Protein AF-A0A7J9HRG1-F1 (afdb_monomer_lite)

pLDDT: mean 82.15, std 23.69, range [34.0, 98.62]

Radius of gyration: 23.95 Å; chains: 1; bounding box: 57×37×75 Å

InterPro domains:
  IPR032001 SAWADEE domain [PF16719] (44-159)
  IPR039276 Protein SAWADEE HOMEODOMAIN HOMOLOG 1/2 [PTHR33827] (4-162)

Sequence (162 aa):
MEVQTQQESSAMALKLFVDLSGEDSSKPLEVMQKPKGTVEDLKELSFEARSAKDYAWYDVETFLNYRVLCNGELEVRVRFAGFDKAEDEWVNVETAVRERSIPLEPSECGMVNIGDLVLCYLDREYYQLYCDAHVVDIQRQTHDDKGCTCVFVVCYDHDYSE

Foldseek 3Di:
DDDDDDDDDDDPPPPPDPDPDDDDDDDDDDDPDDPPDDPVNVVPWWKWWQDPPPRFIFTFPDFDAWDQDPVRWIWTWTDGPPDDPVRTDTGTCVPTMDTDDDDAFQVRPVVDDAQDWDFDFDDDPPDTGTFIWGFHDKAADDDDRHHGPIDTDTQTPPPRDD

Organism: NCBI:txid34285

Secondary structure (DSSP, 8-state):
--------------------------------PPP---TTGGGT--EEEE-TTT--EEEEEEEEEEEE-TTS-EEEEEEETT--GGG-EEEEHHHHEEEPPPPPPGGGGGG--TT-EEEEEEE-SS-EEEEEEEEEEEE-----TT----EEEEEETTT---

Structure (mmCIF, N/CA/C/O backbone):
data_AF-A0A7J9HRG1-F1
#
_entry.id   AF-A0A7J9HRG1-F1
#
loop_
_atom_site.group_PDB
_atom_site.id
_atom_site.type_symbol
_atom_site.label_atom_id
_atom_site.label_alt_id
_atom_site.label_comp_id
_atom_site.label_asym_id
_atom_site.label_entity_id
_atom_site.label_seq_id
_atom_site.pdbx_PDB_ins_code
_atom_site.Cartn_x
_atom_site.Cartn_y
_atom_site.Cartn_z
_atom_site.occupancy
_atom_site.B_iso_or_equiv
_atom_site.auth_seq_id
_atom_site.auth_comp_id
_atom_site.auth_asym_id
_atom_site.auth_atom_id
_atom_site.pdbx_PDB_model_num
ATOM 1 N N . MET A 1 1 ? 35.933 -18.983 -52.962 1.00 37.38 1 MET A N 1
ATOM 2 C CA . MET A 1 1 ? 36.039 -17.716 -52.216 1.00 37.38 1 MET A CA 1
ATOM 3 C C . MET A 1 1 ? 35.060 -16.761 -52.866 1.00 37.38 1 MET A C 1
ATOM 5 O O . MET A 1 1 ? 35.172 -16.585 -54.066 1.00 37.38 1 MET A O 1
ATOM 9 N N . GLU A 1 2 ? 34.039 -16.195 -52.252 1.00 35.62 2 GLU A N 1
ATOM 10 C CA . GLU A 1 2 ? 33.392 -16.321 -50.949 1.00 35.62 2 GLU A CA 1
ATOM 11 C C . GLU A 1 2 ? 31.972 -15.803 -51.214 1.00 35.62 2 GLU A C 1
ATOM 13 O O . GLU A 1 2 ? 31.793 -14.791 -51.8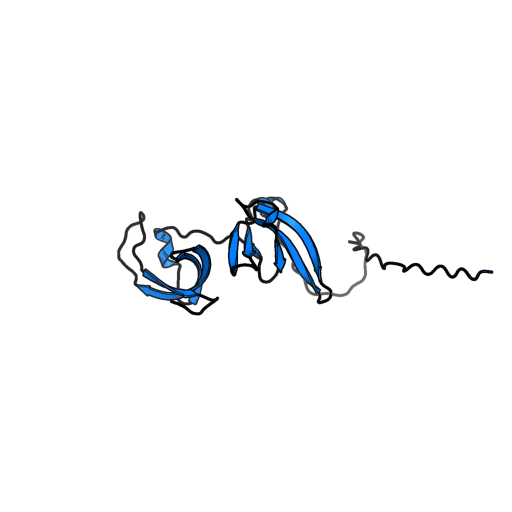91 1.00 35.62 2 GLU A O 1
ATOM 18 N N . VAL A 1 3 ? 30.966 -16.543 -50.757 1.00 34.50 3 VAL A N 1
ATOM 19 C CA . VAL A 1 3 ? 29.570 -16.104 -50.772 1.00 34.50 3 VAL A CA 1
ATOM 20 C C . VAL A 1 3 ? 29.397 -15.231 -49.537 1.00 34.50 3 VAL A C 1
ATOM 22 O O . VAL A 1 3 ? 29.573 -15.723 -48.426 1.00 34.50 3 VAL A O 1
ATOM 25 N N . GLN A 1 4 ? 29.075 -13.952 -49.716 1.00 35.66 4 GLN A N 1
ATOM 26 C CA . GLN A 1 4 ? 28.639 -13.091 -48.619 1.00 35.66 4 GLN A CA 1
ATOM 27 C C . GLN A 1 4 ? 27.160 -12.767 -48.794 1.00 35.66 4 GLN A C 1
ATOM 29 O O . GLN A 1 4 ? 26.768 -11.843 -49.502 1.00 35.66 4 GLN A O 1
ATOM 34 N N . THR A 1 5 ? 26.341 -13.577 -48.135 1.00 36.19 5 THR A N 1
ATOM 35 C CA . THR A 1 5 ? 24.945 -13.284 -47.827 1.00 36.19 5 THR A CA 1
ATOM 36 C C . THR A 1 5 ? 24.949 -12.396 -46.586 1.00 36.19 5 THR A C 1
ATOM 38 O O . THR A 1 5 ? 25.285 -12.863 -45.500 1.00 36.19 5 THR A O 1
ATOM 41 N N . GLN A 1 6 ? 24.618 -11.113 -46.727 1.00 39.28 6 GLN A N 1
ATOM 42 C CA . GLN A 1 6 ? 24.308 -10.267 -45.575 1.00 39.28 6 GLN A CA 1
ATOM 43 C C . GLN A 1 6 ? 22.811 -10.376 -45.294 1.00 39.28 6 GLN A C 1
ATOM 45 O O . GLN A 1 6 ? 21.973 -9.922 -46.069 1.00 39.28 6 GLN A O 1
ATOM 50 N N . GLN A 1 7 ? 22.501 -11.050 -44.193 1.00 40.44 7 GLN A N 1
ATOM 51 C CA . GLN A 1 7 ? 21.195 -11.086 -43.565 1.00 40.44 7 GLN A CA 1
ATOM 52 C C . GLN A 1 7 ? 21.252 -10.101 -42.402 1.00 40.44 7 GLN A C 1
ATOM 54 O O . GLN A 1 7 ? 21.915 -10.384 -41.410 1.00 40.44 7 GLN A O 1
ATOM 59 N N . GLU A 1 8 ? 20.555 -8.971 -42.503 1.00 34.00 8 GLU A N 1
ATOM 60 C CA . GLU A 1 8 ? 20.255 -8.153 -41.331 1.00 34.00 8 GLU A CA 1
ATOM 61 C C . GLU A 1 8 ? 18.756 -7.873 -41.253 1.00 34.00 8 GLU A C 1
ATOM 63 O O . GLU A 1 8 ? 18.113 -7.340 -42.156 1.00 34.00 8 GLU A O 1
ATOM 68 N N . SER A 1 9 ? 18.221 -8.359 -40.137 1.00 41.19 9 SER A N 1
ATOM 69 C CA . SER A 1 9 ? 16.858 -8.275 -39.646 1.00 41.19 9 SER A CA 1
ATOM 70 C C . SER A 1 9 ? 16.342 -6.838 -39.689 1.00 41.19 9 SER A C 1
ATOM 72 O O . SER A 1 9 ? 16.771 -5.993 -38.904 1.00 41.19 9 SER A O 1
ATOM 74 N N . SER A 1 10 ? 15.366 -6.573 -40.558 1.00 37.97 10 SER A N 1
ATOM 75 C CA . SER A 1 10 ? 14.592 -5.335 -40.498 1.00 37.97 10 SER A CA 1
ATOM 76 C C . SER A 1 10 ? 13.702 -5.391 -39.258 1.00 37.97 10 SER A C 1
ATOM 78 O O . SER A 1 10 ? 12.644 -6.020 -39.253 1.00 37.97 10 SER A O 1
ATOM 80 N N . ALA A 1 11 ? 14.178 -4.783 -38.171 1.00 42.16 11 ALA A N 1
ATOM 81 C CA . ALA A 1 11 ? 13.369 -4.514 -36.998 1.00 42.16 11 ALA A CA 1
ATOM 82 C C . ALA A 1 11 ? 12.159 -3.687 -37.448 1.00 42.16 11 ALA A C 1
ATOM 84 O O . ALA A 1 11 ? 12.305 -2.549 -37.898 1.00 42.16 11 ALA A O 1
ATOM 85 N N . MET A 1 12 ? 10.969 -4.280 -37.356 1.00 37.22 12 MET A N 1
ATOM 86 C CA . MET A 1 12 ? 9.703 -3.574 -37.505 1.00 37.22 12 MET A CA 1
ATOM 87 C C . MET A 1 12 ? 9.624 -2.547 -36.376 1.00 37.22 12 MET A C 1
ATOM 89 O O . MET A 1 12 ? 9.172 -2.836 -35.272 1.00 37.22 12 MET A O 1
ATOM 93 N N . ALA A 1 13 ? 10.131 -1.347 -36.645 1.00 34.47 13 ALA A N 1
ATOM 94 C CA . ALA A 1 13 ? 9.885 -0.178 -35.832 1.00 34.47 13 ALA A CA 1
ATOM 95 C C . ALA A 1 13 ? 8.379 0.092 -35.895 1.00 34.47 13 ALA A C 1
ATOM 97 O O . ALA A 1 13 ? 7.881 0.672 -36.862 1.00 34.47 13 ALA A O 1
ATOM 98 N N . LEU A 1 14 ? 7.649 -0.361 -34.876 1.00 36.16 14 LEU A N 1
ATOM 99 C CA . LEU A 1 14 ? 6.290 0.093 -34.618 1.00 36.16 14 LEU A CA 1
ATOM 100 C C . LEU A 1 14 ? 6.378 1.576 -34.261 1.00 36.16 14 LEU A C 1
ATOM 102 O O . LEU A 1 14 ? 6.533 1.968 -33.107 1.00 36.16 14 LEU A O 1
ATOM 106 N N . LYS A 1 15 ? 6.346 2.416 -35.294 1.00 36.88 15 LYS A N 1
ATOM 107 C CA . LYS A 1 15 ? 6.092 3.839 -35.145 1.00 36.88 15 LYS A CA 1
ATOM 108 C C . LYS A 1 15 ? 4.654 3.981 -34.657 1.00 36.88 15 LYS A C 1
ATOM 110 O O . LYS A 1 15 ? 3.714 3.809 -35.428 1.00 36.88 15 LYS A O 1
ATOM 115 N N . LEU A 1 16 ? 4.493 4.289 -33.376 1.00 35.66 16 LEU A N 1
ATOM 116 C CA . LEU A 1 16 ? 3.255 4.849 -32.851 1.00 35.66 16 LEU A CA 1
ATOM 117 C C . LEU A 1 16 ? 3.099 6.249 -33.453 1.00 35.66 16 LEU A C 1
ATOM 119 O O . LEU A 1 16 ? 3.634 7.230 -32.942 1.00 35.66 16 LEU A O 1
ATOM 123 N N . PHE A 1 17 ? 2.426 6.324 -34.596 1.00 36.03 17 PHE A N 1
ATOM 124 C CA . PHE A 1 17 ? 1.967 7.585 -35.153 1.00 36.03 17 PHE A CA 1
ATOM 125 C C . PHE A 1 17 ? 0.643 7.944 -34.478 1.00 36.03 17 PHE A C 1
ATOM 127 O O . PHE A 1 17 ? -0.368 7.279 -34.689 1.00 36.03 17 PHE A O 1
ATOM 134 N N . VAL A 1 18 ? 0.648 8.997 -33.662 1.00 38.91 18 VAL A N 1
ATOM 135 C CA . VAL A 1 18 ? -0.578 9.734 -33.343 1.00 38.91 18 VAL A CA 1
ATOM 136 C C . VAL A 1 18 ? -0.824 10.655 -34.530 1.00 38.91 18 VAL A C 1
ATOM 138 O O . VAL A 1 18 ? -0.150 11.672 -34.683 1.00 38.91 18 VAL A O 1
ATOM 141 N N . ASP A 1 19 ? -1.739 10.250 -35.404 1.00 34.44 19 ASP A N 1
ATOM 142 C CA . ASP A 1 19 ? -2.128 11.033 -36.571 1.00 34.44 19 ASP A CA 1
ATOM 143 C C . ASP A 1 19 ? -3.140 12.107 -36.141 1.00 34.44 19 ASP A C 1
ATOM 145 O O . ASP A 1 19 ? -4.281 11.814 -35.776 1.00 34.44 19 ASP A O 1
ATOM 149 N N . LEU A 1 20 ? -2.692 13.363 -36.112 1.00 45.88 20 LEU A N 1
ATOM 150 C CA . LEU A 1 20 ? -3.539 14.540 -35.933 1.00 45.88 20 LEU A CA 1
ATOM 151 C C . LEU A 1 20 ? -3.764 15.181 -37.302 1.00 45.88 20 LEU A C 1
ATOM 153 O O . LEU A 1 20 ? -3.216 16.238 -37.605 1.00 45.88 20 LEU A O 1
ATOM 157 N N . SER A 1 21 ? -4.580 14.548 -38.138 1.00 42.41 21 SER A N 1
ATOM 158 C CA . SER A 1 21 ? -5.192 15.236 -39.270 1.00 42.41 21 SER A CA 1
ATOM 159 C C . SER A 1 21 ? -6.609 14.712 -39.493 1.00 42.41 21 SER A C 1
ATOM 161 O O . SER A 1 21 ? -6.843 13.524 -39.689 1.00 42.41 21 SER A O 1
ATOM 163 N N . GLY A 1 22 ? -7.581 15.613 -39.355 1.00 41.59 22 GLY A N 1
ATOM 164 C CA . GLY A 1 22 ? -8.965 15.350 -39.725 1.00 41.59 22 GLY A CA 1
ATOM 165 C C . GLY A 1 22 ? -9.172 15.620 -41.211 1.00 41.59 22 GLY A C 1
ATOM 166 O O . GLY A 1 22 ? -8.625 16.588 -41.725 1.00 41.59 22 GLY A O 1
ATOM 167 N N . GLU A 1 23 ? -9.962 14.779 -41.876 1.00 38.25 23 GLU A N 1
ATOM 168 C CA . GLU A 1 23 ? -11.270 15.151 -42.436 1.00 38.25 23 GLU A CA 1
ATOM 169 C C . GLU A 1 23 ? -12.004 13.918 -43.013 1.00 38.25 23 GLU A C 1
ATOM 171 O O . GLU A 1 23 ? -11.421 13.069 -43.677 1.00 38.25 23 GLU A O 1
ATOM 176 N N . ASP A 1 24 ? -13.299 13.875 -42.682 1.00 41.75 24 ASP A N 1
ATOM 177 C CA . ASP A 1 24 ? -14.475 13.227 -43.287 1.00 41.75 24 ASP A CA 1
ATOM 178 C C . ASP A 1 24 ? -14.468 11.744 -43.742 1.00 41.75 24 ASP A C 1
ATOM 180 O O . ASP A 1 24 ? -13.877 11.369 -44.750 1.00 41.75 24 ASP A O 1
ATOM 184 N N . SER A 1 25 ? -15.273 10.913 -43.056 1.00 38.31 25 SER A N 1
ATOM 185 C CA . SER A 1 25 ? -16.351 10.126 -43.690 1.00 38.31 25 SER A CA 1
ATOM 186 C C . SER A 1 25 ? -17.122 9.284 -42.655 1.00 38.31 25 SER A C 1
ATOM 188 O O . SER A 1 25 ? -16.705 8.202 -42.248 1.00 38.31 25 SER A O 1
ATOM 190 N N . SER A 1 26 ? -18.293 9.797 -42.270 1.00 51.59 26 SER A N 1
ATOM 191 C CA . SER A 1 26 ? -19.504 9.108 -41.772 1.00 51.59 26 SER A CA 1
ATOM 192 C C . SER A 1 26 ? -19.429 7.627 -41.312 1.00 51.59 26 SER A C 1
ATOM 194 O O . SER A 1 26 ? -19.499 6.709 -42.127 1.00 51.59 26 SER A O 1
ATOM 196 N N . LYS A 1 27 ? -19.446 7.400 -39.982 1.00 42.47 27 LYS A N 1
ATOM 197 C CA . LYS A 1 27 ? -20.117 6.286 -39.249 1.00 42.47 27 LYS A CA 1
ATOM 198 C C . LYS A 1 27 ? -20.014 6.518 -37.723 1.00 42.47 27 LYS A C 1
ATOM 200 O O . LYS A 1 27 ? -18.958 6.956 -37.275 1.00 42.47 27 LYS A O 1
ATOM 205 N N . PRO A 1 28 ? -21.055 6.243 -36.910 1.00 36.34 28 PRO A N 1
ATOM 206 C CA . PRO A 1 28 ? -20.992 6.481 -35.471 1.00 36.34 28 PRO A CA 1
ATOM 207 C C . PRO A 1 28 ? -20.268 5.318 -34.779 1.00 36.34 28 PRO A C 1
ATOM 209 O O . PRO A 1 28 ? -20.823 4.227 -34.660 1.00 36.34 28 PRO A O 1
ATOM 212 N N . LEU A 1 29 ? -19.026 5.546 -34.346 1.00 39.59 29 LEU A N 1
ATOM 213 C CA . LEU A 1 29 ? -18.360 4.703 -33.353 1.00 39.59 29 LEU A CA 1
ATOM 214 C C . LEU A 1 29 ? -18.643 5.271 -31.961 1.00 39.59 29 LEU A C 1
ATOM 216 O O . LEU A 1 29 ? -18.622 6.486 -31.760 1.00 39.59 29 LEU A O 1
ATOM 220 N N . GLU A 1 30 ? -18.937 4.370 -31.032 1.00 43.78 30 GLU A N 1
ATOM 221 C CA . GLU A 1 30 ? -19.225 4.650 -29.631 1.00 43.78 30 GLU A CA 1
ATOM 222 C C . GLU A 1 30 ? -18.185 5.584 -28.999 1.00 43.78 30 GLU A C 1
ATOM 224 O O . GLU A 1 30 ? -16.985 5.505 -29.267 1.00 43.78 30 GLU A O 1
ATOM 229 N N . VAL A 1 31 ? -18.681 6.495 -28.159 1.00 37.53 31 VAL A N 1
ATOM 230 C CA . VAL A 1 31 ? -17.898 7.505 -27.447 1.00 37.53 31 VAL A CA 1
ATOM 231 C C . VAL A 1 31 ? -16.907 6.805 -26.518 1.00 37.53 31 VAL A C 1
ATOM 233 O O . VAL A 1 31 ? -17.229 6.470 -25.380 1.00 37.53 31 VAL A O 1
ATOM 236 N N . MET A 1 32 ? -15.676 6.624 -26.993 1.00 48.25 32 MET A N 1
ATOM 237 C CA . MET A 1 32 ? -14.526 6.423 -26.124 1.00 48.25 32 MET A CA 1
ATOM 238 C C . MET A 1 32 ? -14.386 7.693 -25.286 1.00 48.25 32 MET A C 1
ATOM 240 O O . MET A 1 32 ? -14.031 8.761 -25.793 1.00 48.25 32 MET A O 1
ATOM 244 N N . GLN A 1 33 ? -14.749 7.598 -24.010 1.00 47.41 33 GLN A N 1
ATOM 245 C CA . GLN A 1 33 ? -14.546 8.686 -23.067 1.00 47.41 33 GLN A CA 1
ATOM 246 C C . GLN A 1 33 ? -13.041 8.969 -23.010 1.00 47.41 33 GLN A C 1
ATOM 248 O O . GLN A 1 33 ? -12.246 8.107 -22.646 1.00 47.41 33 GLN A O 1
ATOM 253 N N . LYS A 1 34 ? -12.643 10.173 -23.436 1.00 47.16 34 LYS A N 1
ATOM 254 C CA . LYS A 1 34 ? -11.274 10.669 -23.256 1.00 47.16 34 LYS A CA 1
ATOM 255 C C . LYS A 1 34 ? -10.912 10.593 -21.767 1.00 47.16 34 LYS A C 1
ATOM 257 O O . LYS A 1 34 ? -11.756 10.982 -20.953 1.00 47.16 34 LYS A O 1
ATOM 262 N N . PRO A 1 35 ? -9.679 10.197 -21.404 1.00 53.38 35 PRO A N 1
ATOM 263 C CA . PRO A 1 35 ? -9.211 10.337 -20.034 1.00 53.38 35 PRO A CA 1
ATOM 264 C C . PRO A 1 35 ? -9.296 11.815 -19.660 1.00 53.38 35 PRO A C 1
ATOM 266 O O . PRO A 1 35 ? -8.790 12.685 -20.374 1.00 53.38 35 PRO A O 1
ATOM 269 N N . LYS A 1 36 ? -10.022 12.103 -18.587 1.00 48.09 36 LYS A N 1
ATOM 270 C CA . LYS A 1 36 ? -10.271 13.454 -18.100 1.00 48.09 36 LYS A CA 1
ATOM 271 C C . LYS A 1 36 ? -9.249 13.725 -16.998 1.00 48.09 36 LYS A C 1
ATOM 273 O O . LYS A 1 36 ? -9.524 13.461 -15.839 1.00 48.09 36 LYS A O 1
ATOM 278 N N . GLY A 1 37 ? -8.060 14.173 -17.393 1.00 55.97 37 GLY A N 1
ATOM 279 C CA . GLY A 1 37 ? -6.985 14.566 -16.481 1.00 55.97 37 GLY A CA 1
ATOM 280 C C . GLY A 1 37 ? -6.032 15.538 -17.170 1.00 55.97 37 GLY A C 1
ATOM 281 O O . GLY A 1 37 ? -5.661 15.328 -18.328 1.00 55.97 37 GLY A O 1
ATOM 282 N N . THR A 1 38 ? -5.698 16.633 -16.497 1.00 65.94 38 THR A N 1
ATOM 283 C CA . THR A 1 38 ? -4.668 17.592 -16.915 1.00 65.94 38 THR A CA 1
ATOM 284 C C . THR A 1 38 ? -3.290 17.157 -16.408 1.00 65.94 38 THR A C 1
ATOM 286 O O . THR A 1 38 ? -3.175 16.299 -15.538 1.00 65.94 38 THR A O 1
ATOM 289 N N . VAL A 1 39 ? -2.212 17.706 -16.979 1.00 62.56 39 VAL A N 1
ATOM 290 C CA . VAL A 1 39 ? -0.831 17.379 -16.562 1.00 62.56 39 VAL A CA 1
ATOM 291 C C . VAL A 1 39 ? -0.563 17.860 -15.131 1.00 62.56 39 VAL A C 1
ATOM 293 O O . VAL A 1 39 ? 0.265 17.298 -14.419 1.00 62.56 39 VAL A O 1
ATOM 296 N N . GLU A 1 40 ? -1.272 18.900 -14.711 1.00 66.56 40 GLU A N 1
ATOM 297 C CA . GLU A 1 40 ? -1.263 19.451 -13.365 1.00 66.56 40 GLU A CA 1
ATOM 298 C C . GLU A 1 40 ? -1.838 18.460 -12.346 1.00 66.56 40 GLU A C 1
ATOM 300 O O . GLU A 1 40 ? -1.216 18.270 -11.303 1.00 66.56 40 GLU A O 1
ATOM 305 N N . ASP A 1 41 ? -2.920 17.754 -12.690 1.00 63.25 41 ASP A N 1
ATOM 306 C CA . ASP A 1 41 ? -3.543 16.739 -11.825 1.00 63.25 41 ASP A CA 1
ATOM 307 C C . ASP A 1 41 ? -2.577 15.573 -11.528 1.00 63.25 41 ASP A C 1
ATOM 309 O O . ASP A 1 41 ? -2.598 14.987 -10.450 1.00 63.25 41 ASP A O 1
ATOM 313 N N . LEU A 1 42 ? -1.653 15.270 -12.448 1.00 61.97 42 LEU A N 1
ATOM 314 C CA . LEU A 1 42 ? -0.639 14.224 -12.261 1.00 61.97 42 LEU A CA 1
ATOM 315 C C . LEU A 1 42 ? 0.433 14.580 -11.221 1.00 61.97 42 LEU A C 1
ATOM 317 O O . LEU A 1 42 ? 1.127 13.684 -10.751 1.00 61.97 42 LEU A O 1
ATOM 321 N N . LYS A 1 43 ? 0.614 15.866 -10.885 1.00 64.94 43 LYS A N 1
ATOM 322 C CA . LYS A 1 43 ? 1.608 16.289 -9.880 1.00 64.94 43 LYS A CA 1
ATOM 323 C C . LYS A 1 43 ? 1.131 16.072 -8.448 1.00 64.94 43 LYS A C 1
ATOM 325 O O . LYS A 1 43 ? 1.966 16.052 -7.549 1.00 64.94 43 LYS A O 1
ATOM 330 N N . GLU A 1 44 ? -0.178 15.956 -8.246 1.00 75.25 44 GLU A N 1
ATOM 331 C CA . GLU A 1 44 ? -0.770 15.681 -6.934 1.00 75.25 44 GLU A CA 1
ATOM 332 C C . GLU A 1 44 ? -0.833 14.181 -6.639 1.00 75.25 44 GLU A C 1
ATOM 334 O O . GLU A 1 44 ? -0.826 13.784 -5.475 1.00 75.25 44 GLU A O 1
ATOM 339 N N . LEU A 1 45 ? -0.825 13.342 -7.679 1.00 83.62 45 LEU A N 1
ATOM 340 C CA . LEU A 1 45 ? -0.850 11.896 -7.514 1.00 83.62 45 LEU A CA 1
ATOM 341 C C . LEU A 1 45 ? 0.473 11.385 -6.948 1.00 83.62 45 LEU A C 1
ATOM 343 O O . LEU A 1 45 ? 1.562 11.660 -7.457 1.00 83.62 45 LEU A O 1
ATOM 347 N N . SER A 1 46 ? 0.350 10.572 -5.908 1.00 94.44 46 SER A N 1
ATOM 348 C CA . SER A 1 46 ? 1.448 9.804 -5.346 1.00 94.44 46 SER A CA 1
ATOM 349 C C . SER A 1 46 ? 1.124 8.326 -5.446 1.00 94.44 46 SER A C 1
ATOM 351 O O . SER A 1 46 ? -0.042 7.942 -5.411 1.00 94.44 46 SER A O 1
ATOM 353 N N . PHE A 1 47 ? 2.151 7.506 -5.627 1.00 97.62 47 PHE A N 1
ATOM 354 C CA . PHE A 1 47 ? 1.981 6.089 -5.907 1.00 97.62 47 PHE A CA 1
ATOM 355 C C . PHE A 1 47 ? 2.730 5.254 -4.885 1.00 97.62 47 PHE A C 1
ATOM 357 O O . PHE A 1 47 ? 3.766 5.666 -4.360 1.00 97.62 47 PHE A O 1
ATOM 364 N N . GLU A 1 48 ? 2.222 4.053 -4.679 1.00 98.50 48 GLU A N 1
ATOM 365 C CA . GLU A 1 48 ? 2.900 2.971 -3.990 1.00 98.50 48 GLU A CA 1
ATOM 366 C C . GLU A 1 48 ? 2.993 1.764 -4.925 1.00 98.50 48 GLU A C 1
ATOM 368 O O . GLU A 1 48 ? 2.183 1.588 -5.844 1.00 98.50 48 GLU A O 1
ATOM 373 N N . ALA A 1 49 ? 4.023 0.952 -4.725 1.00 98.62 49 ALA A N 1
ATOM 374 C CA . ALA A 1 49 ? 4.247 -0.251 -5.501 1.00 98.62 49 ALA A CA 1
ATOM 375 C C . ALA A 1 49 ? 4.583 -1.432 -4.597 1.00 98.62 49 ALA A C 1
ATOM 377 O O . ALA A 1 49 ? 5.241 -1.279 -3.567 1.00 98.62 49 ALA A O 1
ATOM 378 N N . ARG A 1 50 ? 4.115 -2.612 -4.999 1.00 98.31 50 ARG A N 1
ATOM 379 C CA . ARG A 1 50 ? 4.312 -3.852 -4.253 1.00 98.31 50 ARG A CA 1
ATOM 380 C C . ARG A 1 50 ? 5.618 -4.513 -4.676 1.00 98.31 50 ARG A C 1
ATOM 382 O O . ARG A 1 50 ? 5.778 -4.839 -5.854 1.00 98.31 50 ARG A O 1
ATOM 389 N N . SER A 1 51 ? 6.533 -4.723 -3.731 1.00 97.38 51 SER A N 1
ATOM 390 C CA . SER A 1 51 ? 7.802 -5.408 -3.996 1.00 97.38 51 SER A CA 1
ATOM 391 C C . SER A 1 51 ? 7.576 -6.896 -4.257 1.00 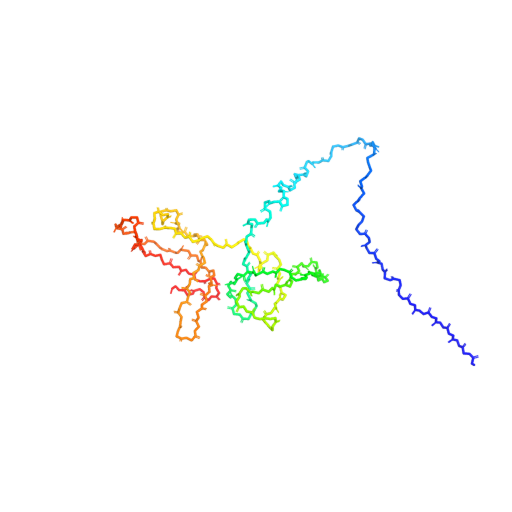97.38 51 SER A C 1
ATOM 393 O O . SER A 1 51 ? 6.758 -7.551 -3.609 1.00 97.38 51 SER A O 1
ATOM 395 N N . ALA A 1 52 ? 8.346 -7.458 -5.188 1.00 94.81 52 ALA A N 1
ATOM 396 C CA . ALA A 1 52 ? 8.356 -8.896 -5.440 1.00 94.81 52 ALA A CA 1
ATOM 397 C C . ALA A 1 52 ? 9.170 -9.684 -4.393 1.00 94.81 52 ALA A C 1
ATOM 399 O O . ALA A 1 52 ? 9.130 -10.916 -4.391 1.00 94.81 52 ALA A O 1
ATOM 400 N N . LYS A 1 53 ? 9.941 -9.000 -3.534 1.00 94.62 53 LYS A N 1
ATOM 401 C CA . LYS A 1 53 ? 10.822 -9.633 -2.538 1.00 94.62 53 LYS A CA 1
ATOM 402 C C . LYS A 1 53 ? 10.051 -10.127 -1.318 1.00 94.62 53 LYS A C 1
ATOM 404 O O . LYS A 1 53 ? 10.312 -11.230 -0.842 1.00 94.62 53 LYS A O 1
ATOM 409 N N . ASP A 1 54 ? 9.126 -9.312 -0.827 1.00 93.19 54 ASP A N 1
ATOM 410 C CA . ASP A 1 54 ? 8.420 -9.522 0.441 1.00 93.19 54 ASP A CA 1
ATOM 411 C C . ASP A 1 54 ? 6.909 -9.260 0.359 1.00 93.19 54 ASP A C 1
ATOM 413 O O . ASP A 1 54 ? 6.213 -9.434 1.356 1.00 93.19 54 ASP A O 1
ATOM 417 N N . TYR A 1 55 ? 6.389 -8.910 -0.823 1.00 93.19 55 TYR A N 1
ATOM 418 C CA . TYR A 1 55 ? 4.974 -8.613 -1.066 1.00 93.19 55 TYR A CA 1
ATOM 419 C C . TYR A 1 55 ? 4.428 -7.407 -0.286 1.00 93.19 55 TYR A C 1
ATOM 421 O O . TYR A 1 55 ? 3.210 -7.220 -0.237 1.00 93.19 55 TYR A O 1
ATOM 429 N N . ALA A 1 56 ? 5.301 -6.564 0.274 1.00 96.50 56 ALA A N 1
ATOM 430 C CA . ALA A 1 56 ? 4.910 -5.327 0.933 1.00 96.50 56 ALA A CA 1
ATOM 431 C C . ALA A 1 56 ? 4.804 -4.155 -0.053 1.00 96.50 56 ALA A C 1
ATOM 433 O O . ALA A 1 56 ? 5.429 -4.142 -1.119 1.00 96.50 56 ALA A O 1
ATOM 434 N N . TRP A 1 57 ? 3.990 -3.167 0.311 1.00 98.31 57 TRP A N 1
ATOM 435 C CA . TRP A 1 57 ? 3.822 -1.922 -0.428 1.00 98.31 57 TRP A CA 1
ATOM 436 C C . TRP A 1 57 ? 4.786 -0.851 0.074 1.00 98.31 57 TRP A C 1
ATOM 438 O O . TRP A 1 57 ? 4.948 -0.644 1.276 1.00 98.31 57 TRP A O 1
ATOM 448 N N . TYR A 1 58 ? 5.393 -0.143 -0.871 1.00 98.00 58 TYR A N 1
ATOM 449 C CA . TYR A 1 58 ? 6.339 0.933 -0.613 1.00 98.00 58 TYR A CA 1
ATOM 450 C C . TYR A 1 58 ? 6.004 2.149 -1.461 1.00 98.00 58 TYR A C 1
ATOM 452 O O . TYR A 1 58 ? 5.627 2.023 -2.628 1.00 98.00 58 TYR A O 1
ATOM 460 N N . ASP A 1 59 ? 6.226 3.331 -0.900 1.00 98.06 59 ASP A N 1
ATOM 461 C CA . ASP A 1 59 ? 6.108 4.581 -1.636 1.00 98.06 59 ASP A CA 1
ATOM 462 C C . ASP A 1 59 ? 7.048 4.606 -2.844 1.00 98.06 59 ASP A C 1
ATOM 464 O O . ASP A 1 59 ? 8.251 4.357 -2.731 1.00 98.06 59 ASP A O 1
ATOM 468 N N . VAL A 1 60 ? 6.509 4.969 -4.005 1.00 98.19 60 VAL A N 1
ATOM 469 C CA . VAL A 1 60 ? 7.294 5.214 -5.214 1.00 98.19 60 VAL A CA 1
ATOM 470 C C . VAL A 1 60 ? 7.815 6.648 -5.174 1.00 98.19 60 VAL A C 1
ATOM 472 O O . VAL A 1 60 ? 7.043 7.605 -5.142 1.00 98.19 60 VAL A O 1
ATOM 475 N N . GLU A 1 61 ? 9.136 6.809 -5.220 1.00 96.56 61 GLU A N 1
ATOM 476 C CA . GLU A 1 61 ? 9.780 8.112 -5.406 1.00 96.56 61 GLU A CA 1
ATOM 477 C C . GLU A 1 61 ? 9.733 8.526 -6.879 1.00 96.56 61 GLU A C 1
ATOM 479 O O . GLU A 1 61 ? 9.410 9.667 -7.212 1.00 96.56 61 GLU A O 1
ATOM 484 N N . THR A 1 62 ? 10.077 7.606 -7.784 1.00 96.12 62 THR A N 1
ATOM 485 C CA . THR A 1 62 ? 10.082 7.899 -9.218 1.00 96.12 62 THR A CA 1
ATOM 486 C C . THR A 1 62 ? 9.945 6.652 -10.089 1.00 96.12 62 THR A C 1
ATOM 488 O O . THR A 1 62 ? 10.438 5.571 -9.757 1.00 96.12 62 THR A O 1
ATOM 491 N N . PHE A 1 63 ? 9.312 6.820 -11.250 1.00 97.44 63 PHE A N 1
ATOM 492 C CA . PHE A 1 63 ? 9.286 5.829 -12.321 1.00 97.44 63 PHE A CA 1
ATOM 493 C C . PHE A 1 63 ? 10.459 6.084 -13.274 1.00 97.44 63 PHE A C 1
ATOM 495 O O . PHE A 1 63 ? 10.573 7.148 -13.879 1.00 97.44 63 PHE A O 1
ATOM 502 N N . LEU A 1 64 ? 11.344 5.100 -13.413 1.00 98.06 64 LEU A N 1
ATOM 503 C CA . LEU A 1 64 ? 12.608 5.218 -14.142 1.00 98.06 64 LEU A CA 1
ATOM 504 C C . LEU A 1 64 ? 12.493 4.795 -15.609 1.00 98.06 64 LEU A C 1
ATOM 506 O O . LEU A 1 64 ? 13.200 5.329 -16.464 1.00 98.06 64 LEU A O 1
ATOM 510 N N . ASN A 1 65 ? 11.681 3.774 -15.899 1.00 98.12 65 ASN A N 1
ATOM 511 C CA . ASN A 1 65 ? 11.515 3.215 -17.243 1.00 98.12 65 ASN A CA 1
ATOM 512 C C . ASN A 1 65 ? 10.244 2.351 -17.337 1.00 98.12 65 ASN A C 1
ATOM 514 O O . ASN A 1 65 ? 9.608 2.079 -16.321 1.00 98.12 65 ASN A O 1
ATOM 518 N N . TYR A 1 66 ? 9.911 1.876 -18.537 1.00 98.38 66 TYR A N 1
ATOM 519 C CA . TYR A 1 66 ? 8.846 0.905 -18.786 1.00 98.38 66 TYR A CA 1
ATOM 520 C C . TYR A 1 66 ? 9.300 -0.173 -19.783 1.00 98.38 66 TYR A C 1
ATOM 522 O O . TYR A 1 66 ? 10.246 0.027 -20.550 1.00 98.38 66 TYR A O 1
ATOM 530 N N . ARG A 1 67 ? 8.633 -1.329 -19.775 1.00 98.31 67 ARG A N 1
ATOM 531 C CA . ARG A 1 67 ? 8.787 -2.385 -20.782 1.00 98.31 67 ARG A CA 1
ATOM 532 C C . ARG A 1 67 ? 7.463 -3.103 -21.006 1.00 98.31 67 ARG A C 1
ATOM 534 O O . ARG A 1 67 ? 6.670 -3.241 -20.083 1.00 98.31 67 ARG A O 1
ATOM 541 N N . VAL A 1 68 ? 7.256 -3.578 -22.229 1.00 98.38 68 VAL A N 1
ATOM 542 C CA . VAL A 1 68 ? 6.140 -4.464 -22.573 1.00 98.38 68 VAL A CA 1
ATOM 543 C C . VAL A 1 68 ? 6.715 -5.851 -22.812 1.00 98.38 68 VAL A C 1
ATOM 545 O O . VAL A 1 68 ? 7.616 -6.019 -23.640 1.00 98.38 68 VAL A O 1
ATOM 548 N N . LEU A 1 69 ? 6.242 -6.828 -22.049 1.00 97.19 69 LEU A N 1
ATOM 549 C CA . LEU A 1 69 ? 6.661 -8.219 -22.157 1.00 97.19 69 LEU A CA 1
ATOM 550 C C . LEU A 1 69 ? 6.017 -8.891 -23.380 1.00 97.19 69 LEU A C 1
ATOM 552 O O . LEU A 1 69 ? 5.067 -8.388 -23.977 1.00 97.19 69 LEU A O 1
ATOM 556 N N . CYS A 1 70 ? 6.528 -10.058 -23.778 1.00 97.06 70 CYS A N 1
ATOM 557 C CA . CYS A 1 70 ? 6.020 -10.780 -24.951 1.00 97.06 70 CYS A CA 1
ATOM 558 C C . CYS A 1 70 ? 4.570 -11.275 -24.798 1.00 97.06 70 CYS A C 1
ATOM 560 O O . CYS A 1 70 ? 3.893 -11.484 -25.801 1.00 97.06 70 CYS A O 1
ATOM 562 N N . ASN A 1 71 ? 4.100 -11.447 -23.561 1.00 96.25 71 ASN A N 1
ATOM 563 C CA . ASN A 1 71 ? 2.713 -11.773 -23.225 1.00 96.25 71 ASN A CA 1
ATOM 564 C C . ASN A 1 71 ? 1.788 -10.537 -23.210 1.00 96.25 71 ASN A C 1
ATOM 566 O O . ASN A 1 71 ? 0.592 -10.690 -22.987 1.00 96.25 71 ASN A O 1
ATOM 570 N N . GLY A 1 72 ? 2.320 -9.336 -23.468 1.00 96.94 72 GLY A N 1
ATOM 571 C CA . GLY A 1 72 ? 1.573 -8.078 -23.484 1.00 96.94 72 GLY A CA 1
ATOM 572 C C . GLY A 1 72 ? 1.525 -7.339 -22.145 1.00 96.94 72 GLY A C 1
ATOM 573 O O . GLY A 1 72 ? 1.007 -6.226 -22.110 1.00 96.94 72 GLY A O 1
ATOM 574 N N . GLU A 1 73 ? 2.077 -7.903 -21.068 1.00 97.56 73 GLU A N 1
ATOM 575 C CA . GLU A 1 73 ? 2.096 -7.245 -19.759 1.00 97.56 73 GLU A CA 1
ATOM 576 C C . GLU A 1 73 ? 2.992 -6.001 -19.769 1.00 97.56 73 GLU A C 1
ATOM 578 O O . GLU A 1 73 ? 4.096 -6.006 -20.327 1.00 97.56 73 GLU A O 1
ATOM 583 N N . LEU A 1 74 ? 2.510 -4.934 -19.129 1.00 98.44 74 LEU A N 1
ATOM 584 C CA . LEU A 1 74 ? 3.251 -3.694 -18.936 1.00 98.44 74 LEU A CA 1
ATOM 585 C C . LEU A 1 74 ? 3.912 -3.702 -17.559 1.00 98.44 74 LEU A C 1
ATOM 587 O O . LEU A 1 74 ? 3.241 -3.803 -16.531 1.00 98.44 74 LEU A O 1
ATOM 591 N N . GLU A 1 75 ? 5.226 -3.517 -17.546 1.00 98.62 75 GLU A N 1
ATOM 592 C CA . GLU A 1 75 ? 5.990 -3.322 -16.321 1.00 98.62 75 GLU A CA 1
ATOM 593 C C . GLU A 1 75 ? 6.680 -1.965 -16.326 1.00 98.62 75 GLU A C 1
ATOM 595 O O . GLU A 1 75 ? 7.149 -1.476 -17.359 1.00 98.62 75 GLU A O 1
ATOM 600 N N . VAL A 1 76 ? 6.788 -1.379 -15.142 1.00 98.62 76 VAL A N 1
ATOM 601 C CA . VAL A 1 76 ? 7.535 -0.148 -14.894 1.00 98.62 76 VAL A CA 1
ATOM 602 C C . VAL A 1 76 ? 8.683 -0.429 -13.948 1.00 98.62 76 VAL A C 1
ATOM 604 O O . VAL A 1 76 ? 8.595 -1.285 -13.071 1.00 98.62 76 VAL A O 1
ATOM 607 N N . ARG A 1 77 ? 9.785 0.292 -14.139 1.00 98.56 77 ARG A N 1
ATOM 608 C CA . ARG A 1 77 ? 10.915 0.260 -13.221 1.00 98.56 77 ARG A CA 1
ATOM 609 C C . ARG A 1 77 ? 10.742 1.363 -12.189 1.00 98.56 77 ARG A C 1
ATOM 611 O O . ARG A 1 77 ? 10.759 2.533 -12.570 1.00 98.56 77 ARG A O 1
ATOM 618 N N . VAL A 1 78 ? 10.598 1.007 -10.921 1.00 98.50 78 VAL A N 1
ATOM 619 C CA . VAL A 1 78 ? 10.357 1.950 -9.820 1.00 98.50 78 VAL A CA 1
ATOM 620 C C . VAL A 1 78 ? 11.608 2.149 -8.973 1.00 98.50 78 VAL A C 1
ATOM 622 O O . VAL A 1 78 ? 12.396 1.222 -8.795 1.00 98.50 78 VAL A O 1
ATOM 625 N N . ARG A 1 79 ? 11.775 3.368 -8.454 1.00 98.38 79 ARG A N 1
ATOM 626 C CA . ARG A 1 79 ? 12.613 3.660 -7.289 1.00 98.38 79 ARG A CA 1
ATOM 627 C C . ARG A 1 79 ? 11.713 3.898 -6.090 1.00 98.38 79 ARG A C 1
ATOM 629 O O . ARG A 1 79 ? 10.831 4.756 -6.161 1.00 98.38 79 ARG A O 1
ATOM 636 N N . PHE A 1 80 ? 11.958 3.171 -5.011 1.00 98.25 80 PHE A N 1
ATOM 637 C CA . PHE A 1 80 ? 11.222 3.335 -3.763 1.00 98.25 80 PHE A CA 1
ATOM 638 C C . PHE A 1 80 ? 11.779 4.494 -2.933 1.00 98.25 80 PHE A C 1
ATOM 640 O O . PHE A 1 80 ? 12.990 4.718 -2.891 1.00 98.25 80 PHE A O 1
ATOM 647 N N . ALA A 1 81 ? 10.898 5.222 -2.252 1.00 96.94 81 ALA A N 1
ATOM 648 C CA . ALA A 1 81 ? 11.286 6.310 -1.366 1.00 96.94 81 ALA A CA 1
ATOM 649 C C . ALA A 1 81 ? 12.114 5.783 -0.185 1.00 96.94 81 ALA A C 1
ATOM 651 O O . ALA A 1 81 ? 11.745 4.813 0.470 1.00 96.94 81 ALA A O 1
ATOM 652 N N . GLY A 1 82 ? 13.245 6.435 0.095 1.00 96.31 82 GLY A N 1
ATOM 653 C CA . GLY A 1 82 ? 14.140 6.051 1.193 1.00 96.31 82 GLY A CA 1
ATOM 654 C C . GLY A 1 82 ? 15.078 4.877 0.891 1.00 96.31 82 GLY A C 1
ATOM 655 O O . GLY A 1 82 ? 15.927 4.571 1.727 1.00 96.31 82 GLY A O 1
ATOM 656 N N . PHE A 1 83 ? 14.987 4.271 -0.296 1.00 96.25 83 PHE A N 1
ATOM 657 C CA . PHE A 1 83 ? 15.883 3.205 -0.740 1.00 96.25 83 PHE A CA 1
ATOM 658 C C . PHE A 1 83 ? 16.834 3.684 -1.839 1.00 96.25 83 PHE A C 1
ATOM 660 O O . PHE A 1 83 ? 16.596 4.687 -2.514 1.00 96.25 83 PHE A O 1
ATOM 667 N N . ASP A 1 84 ? 17.948 2.974 -2.012 1.00 96.75 84 ASP A N 1
ATOM 668 C CA . ASP A 1 84 ? 18.902 3.276 -3.073 1.00 96.75 84 ASP A CA 1
ATOM 669 C C . ASP A 1 84 ? 18.592 2.507 -4.371 1.00 96.75 84 ASP A C 1
ATOM 671 O O . ASP A 1 84 ? 17.699 1.666 -4.452 1.00 96.75 84 ASP A O 1
ATOM 675 N N . LYS A 1 85 ? 19.366 2.796 -5.422 1.00 97.00 85 LYS A N 1
ATOM 676 C CA . LYS A 1 85 ? 19.192 2.188 -6.750 1.00 97.00 85 LYS A CA 1
ATOM 677 C C . LYS A 1 85 ? 19.379 0.663 -6.798 1.00 97.00 85 LYS A C 1
ATOM 679 O O . LYS A 1 85 ? 19.066 0.062 -7.825 1.00 97.00 85 LYS A O 1
ATOM 684 N N . ALA A 1 86 ? 19.989 0.052 -5.781 1.00 97.81 86 ALA A N 1
ATOM 685 C CA . ALA A 1 86 ? 20.133 -1.400 -5.701 1.00 97.81 86 ALA A CA 1
ATOM 686 C C . ALA A 1 86 ? 18.782 -2.074 -5.432 1.00 97.81 86 ALA A C 1
ATOM 688 O O . ALA A 1 86 ? 18.591 -3.221 -5.828 1.00 97.81 86 ALA A O 1
ATOM 689 N N . GLU A 1 87 ? 17.842 -1.332 -4.848 1.00 98.06 87 GLU A N 1
ATOM 690 C CA . GLU A 1 87 ? 16.488 -1.789 -4.552 1.00 98.06 87 GLU A CA 1
ATOM 691 C C . GLU A 1 87 ? 15.479 -1.465 -5.665 1.00 98.06 87 GLU A C 1
ATOM 693 O O . GLU A 1 87 ? 14.313 -1.823 -5.538 1.00 98.06 87 GLU A O 1
ATOM 698 N N . ASP A 1 88 ? 15.900 -0.824 -6.766 1.00 98.44 88 ASP A N 1
ATOM 699 C CA . ASP A 1 88 ? 15.018 -0.537 -7.905 1.00 98.44 88 ASP A CA 1
ATOM 700 C C . ASP A 1 88 ? 14.432 -1.845 -8.486 1.00 98.44 88 ASP A C 1
ATOM 702 O O . ASP A 1 88 ? 15.179 -2.751 -8.875 1.00 98.44 88 ASP A O 1
ATOM 706 N N . GLU A 1 89 ? 13.110 -1.912 -8.662 1.00 98.62 89 GLU A N 1
ATOM 707 C CA . GLU A 1 89 ? 12.404 -3.120 -9.120 1.00 98.62 89 GLU A CA 1
ATOM 708 C C . GLU A 1 89 ? 11.606 -2.892 -10.408 1.00 98.62 89 GLU A C 1
ATOM 710 O O . GLU A 1 89 ? 11.126 -1.793 -10.680 1.00 98.62 89 GLU A O 1
ATOM 715 N N . TRP A 1 90 ? 11.472 -3.948 -11.219 1.00 98.56 90 TRP A N 1
ATOM 716 C CA . TRP A 1 90 ? 10.464 -4.014 -12.279 1.00 98.56 90 TRP A CA 1
ATOM 717 C C . TRP A 1 90 ? 9.183 -4.582 -11.679 1.00 98.56 90 TRP A C 1
ATOM 719 O O . TRP A 1 90 ? 9.201 -5.703 -11.177 1.00 98.56 90 TRP A O 1
ATOM 729 N N . VAL A 1 91 ? 8.096 -3.820 -11.746 1.00 98.50 91 VAL A N 1
ATOM 730 C CA . VAL A 1 91 ? 6.791 -4.194 -11.192 1.00 98.50 91 VAL A CA 1
ATOM 731 C C . VAL A 1 91 ? 5.716 -4.114 -12.269 1.00 98.50 91 VAL A C 1
ATOM 733 O O . VAL A 1 91 ? 5.752 -3.242 -13.142 1.00 98.50 91 VAL A O 1
ATOM 736 N N . ASN A 1 92 ? 4.758 -5.035 -12.218 1.00 98.31 92 ASN A N 1
ATOM 737 C CA . ASN A 1 92 ? 3.616 -5.064 -13.125 1.00 98.31 92 ASN A CA 1
ATOM 738 C C . ASN A 1 92 ? 2.652 -3.911 -12.802 1.00 98.31 92 ASN A C 1
ATOM 740 O O . ASN A 1 92 ? 2.239 -3.740 -11.657 1.00 98.31 92 ASN A O 1
ATOM 744 N N . VAL A 1 93 ? 2.292 -3.118 -13.815 1.00 97.81 93 VAL A N 1
ATOM 745 C CA . VAL A 1 93 ? 1.487 -1.900 -13.621 1.00 97.81 93 VAL A CA 1
ATOM 746 C C . VAL A 1 93 ? 0.073 -2.212 -13.135 1.00 97.81 93 VAL A C 1
ATOM 748 O O . VAL A 1 93 ? -0.458 -1.471 -12.321 1.00 97.81 93 VAL A O 1
ATOM 751 N N . GLU A 1 94 ? -0.534 -3.295 -13.614 1.00 97.25 94 GLU A N 1
ATOM 752 C CA . GLU A 1 94 ? -1.924 -3.639 -13.291 1.00 97.25 94 GLU A CA 1
ATOM 753 C C . GLU A 1 94 ? -2.069 -4.212 -11.876 1.00 97.25 94 GLU A C 1
ATOM 755 O O . GLU A 1 94 ? -3.087 -4.013 -11.222 1.00 97.25 94 GLU A O 1
ATOM 760 N N . THR A 1 95 ? -1.047 -4.919 -11.391 1.00 96.94 95 THR A N 1
ATOM 761 C CA . THR A 1 95 ? -1.146 -5.735 -10.167 1.00 96.94 95 THR A CA 1
ATOM 762 C C . THR A 1 95 ? -0.239 -5.289 -9.024 1.00 96.94 95 THR A C 1
ATOM 764 O O . THR A 1 95 ? -0.351 -5.826 -7.920 1.00 96.94 95 THR A O 1
ATOM 767 N N . ALA A 1 96 ? 0.694 -4.368 -9.267 1.00 98.06 96 ALA A N 1
ATOM 768 C CA . ALA A 1 96 ? 1.717 -3.990 -8.294 1.00 98.06 96 ALA A CA 1
ATOM 769 C C . ALA A 1 96 ? 2.019 -2.485 -8.266 1.00 98.06 96 ALA A C 1
ATOM 771 O O . ALA A 1 96 ? 3.016 -2.092 -7.670 1.00 98.06 96 ALA A O 1
ATOM 772 N N . VAL A 1 97 ? 1.178 -1.644 -8.876 1.00 98.31 97 VAL A N 1
ATOM 773 C CA . VAL A 1 97 ? 1.251 -0.180 -8.768 1.00 98.31 97 VAL A CA 1
ATOM 774 C C . VAL A 1 97 ? -0.151 0.363 -8.524 1.00 98.31 97 VAL A C 1
ATOM 776 O O . VAL A 1 97 ? -1.082 0.009 -9.244 1.00 98.31 97 VAL A O 1
ATOM 779 N N . ARG A 1 98 ? -0.307 1.241 -7.532 1.00 97.94 98 ARG A N 1
ATOM 780 C CA . ARG A 1 98 ? -1.567 1.951 -7.273 1.00 97.94 98 ARG A CA 1
ATOM 781 C C . ARG A 1 98 ? -1.315 3.344 -6.707 1.00 97.94 98 ARG A C 1
ATOM 783 O O . ARG A 1 98 ? -0.187 3.680 -6.347 1.00 97.94 98 ARG A O 1
ATOM 790 N N . GLU A 1 99 ? -2.362 4.163 -6.671 1.00 97.06 99 GLU A N 1
ATOM 791 C CA . GLU A 1 99 ? -2.329 5.420 -5.921 1.00 97.06 99 GLU A CA 1
ATOM 792 C C . GLU A 1 99 ? -2.068 5.124 -4.440 1.00 97.06 99 GLU A C 1
ATOM 794 O O . GLU A 1 99 ? -2.554 4.125 -3.908 1.00 97.06 99 GLU A O 1
ATOM 799 N N . ARG A 1 100 ? -1.261 5.969 -3.799 1.00 96.88 100 ARG A N 1
ATOM 800 C CA . ARG A 1 100 ? -0.862 5.803 -2.405 1.00 96.88 100 ARG A CA 1
ATOM 801 C C . ARG A 1 100 ? -2.089 5.717 -1.498 1.00 96.88 100 ARG A C 1
ATOM 803 O O . ARG A 1 100 ? -3.018 6.516 -1.611 1.00 96.88 100 ARG A O 1
ATOM 810 N N . SER A 1 101 ? -2.045 4.780 -0.560 1.00 96.44 101 SER A N 1
ATOM 811 C CA . SER A 1 101 ? -3.059 4.619 0.475 1.00 96.44 101 SER A CA 1
ATOM 812 C C . SER A 1 101 ? -3.181 5.884 1.335 1.00 96.44 101 SER A C 1
A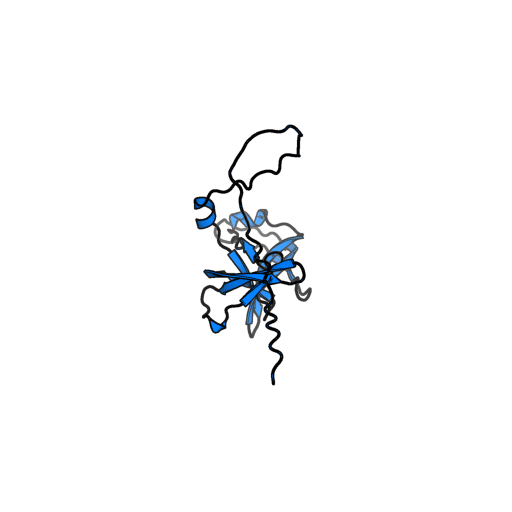TOM 814 O O . SER A 1 101 ? -2.190 6.550 1.645 1.00 96.44 101 SER A O 1
ATOM 816 N N . ILE A 1 102 ? -4.406 6.222 1.742 1.00 93.94 102 ILE A N 1
ATOM 817 C CA . ILE A 1 102 ? -4.699 7.450 2.494 1.00 93.94 102 ILE A CA 1
ATOM 818 C C . ILE A 1 102 ? -4.788 7.121 3.993 1.00 93.94 102 ILE A C 1
ATOM 820 O O . ILE A 1 102 ? -5.574 6.247 4.368 1.00 93.94 102 ILE A O 1
ATOM 824 N N . PRO A 1 103 ? -4.019 7.803 4.865 1.00 93.69 103 PRO A N 1
ATOM 825 C CA . PRO A 1 103 ? -4.162 7.660 6.310 1.00 93.69 103 PRO A CA 1
ATOM 826 C C . PRO A 1 103 ? -5.557 8.080 6.776 1.00 93.69 103 PRO A C 1
ATOM 828 O O . PRO A 1 103 ? -6.065 9.113 6.349 1.00 93.69 103 PRO A O 1
ATOM 831 N N . LEU A 1 104 ? -6.149 7.300 7.679 1.00 92.44 104 LEU A N 1
ATOM 832 C CA . LEU A 1 104 ? -7.442 7.617 8.281 1.00 92.44 104 LEU A CA 1
ATOM 833 C C . LEU A 1 104 ? -7.262 8.456 9.543 1.00 92.44 104 LEU A C 1
ATOM 835 O O . LEU A 1 104 ? -6.553 8.052 10.470 1.00 92.44 104 LEU A O 1
ATOM 839 N N . GLU A 1 105 ? -7.970 9.577 9.619 1.00 94.00 105 GLU A N 1
ATOM 840 C CA . GLU A 1 105 ? -8.043 10.368 10.843 1.00 94.00 105 GLU A CA 1
ATOM 841 C C . GLU A 1 105 ? -8.933 9.678 11.898 1.00 94.00 105 GLU A C 1
ATOM 843 O O . GLU A 1 105 ? -9.863 8.936 11.561 1.00 94.00 105 GLU A O 1
ATOM 848 N N . PRO A 1 106 ? -8.751 9.944 13.206 1.00 95.31 106 PRO A N 1
ATOM 849 C CA . PRO A 1 106 ? -9.587 9.351 14.253 1.00 95.31 106 PRO A CA 1
ATOM 850 C C . PRO A 1 106 ? -11.098 9.533 14.038 1.00 95.31 106 PRO A C 1
ATOM 852 O O . PRO A 1 106 ? -11.890 8.632 14.323 1.00 95.31 106 PRO A O 1
ATOM 855 N N . SER A 1 107 ? -11.496 10.689 13.501 1.00 93.50 107 SER A N 1
ATOM 856 C CA . SER A 1 107 ? -12.895 11.019 13.192 1.00 93.50 107 SER A CA 1
ATOM 857 C C . SER A 1 107 ? -13.475 10.242 11.999 1.00 93.50 107 SER A C 1
ATOM 859 O O . SER A 1 107 ? -14.692 10.160 11.842 1.00 93.50 107 SER A O 1
ATOM 861 N N . GLU A 1 108 ? -12.614 9.629 11.190 1.00 95.06 108 GLU A N 1
ATOM 862 C CA . GLU A 1 108 ? -12.941 8.957 9.932 1.00 95.06 108 GLU A CA 1
ATOM 863 C C . GLU A 1 108 ? -13.087 7.441 10.085 1.00 95.06 108 GLU A C 1
ATOM 865 O O . GLU A 1 108 ? -13.545 6.760 9.171 1.00 95.06 108 GLU A O 1
ATOM 870 N N . CYS A 1 109 ? -12.786 6.899 11.268 1.00 95.88 109 CYS A N 1
ATOM 871 C CA . CYS A 1 109 ? -12.874 5.466 11.553 1.00 95.88 109 CYS A CA 1
ATOM 872 C C . CYS A 1 109 ? -14.264 4.858 11.264 1.00 95.88 109 CYS A C 1
ATOM 874 O O . CYS A 1 109 ? -14.384 3.657 11.011 1.00 95.88 109 CYS A O 1
ATOM 876 N N . GLY A 1 110 ? -15.326 5.674 11.286 1.00 95.31 110 GLY A N 1
ATOM 877 C CA . GLY A 1 110 ? -16.691 5.279 10.934 1.00 95.31 110 GLY A CA 1
ATOM 878 C C . GLY A 1 110 ? -16.884 4.923 9.457 1.00 95.31 110 GLY A C 1
ATOM 879 O O . GLY A 1 110 ? -17.862 4.255 9.137 1.00 95.31 110 GLY A O 1
ATOM 880 N N . MET A 1 111 ? -15.966 5.339 8.580 1.00 96.00 111 MET A N 1
ATOM 881 C CA . MET A 1 111 ? -16.008 5.040 7.146 1.00 96.00 111 MET A CA 1
ATOM 882 C C . MET A 1 111 ? -15.524 3.627 6.814 1.00 96.00 111 MET A C 1
ATOM 884 O O . MET A 1 111 ? -15.908 3.107 5.774 1.00 96.00 111 MET A O 1
ATOM 888 N N . VAL A 1 112 ? -14.735 3.007 7.697 1.00 97.25 112 VAL A N 1
ATOM 889 C CA . VAL A 1 112 ? -14.218 1.644 7.516 1.00 97.25 112 VAL A CA 1
ATOM 890 C C . VAL A 1 112 ? -15.303 0.620 7.828 1.00 97.25 112 VAL A C 1
ATOM 892 O O . VAL A 1 112 ? -15.907 0.663 8.906 1.00 97.25 112 VAL A O 1
ATOM 895 N N . ASN A 1 113 ? -15.512 -0.321 6.916 1.00 98.06 113 ASN A N 1
ATOM 896 C CA . ASN A 1 113 ? -16.490 -1.398 6.992 1.00 98.06 113 ASN A CA 1
ATOM 897 C C . ASN A 1 113 ? -15.826 -2.773 6.867 1.00 98.06 113 ASN A C 1
ATOM 899 O O . ASN A 1 113 ? -14.708 -2.919 6.383 1.00 98.06 113 ASN A O 1
ATOM 903 N N . ILE A 1 114 ? -16.550 -3.804 7.307 1.00 98.44 114 ILE A N 1
ATOM 904 C CA . ILE A 1 114 ? -16.148 -5.196 7.089 1.00 98.44 114 ILE A CA 1
ATOM 905 C C . ILE A 1 114 ? -16.096 -5.457 5.579 1.00 98.44 114 ILE A C 1
ATOM 907 O O . ILE A 1 114 ? -17.050 -5.150 4.862 1.00 98.44 114 ILE A O 1
ATOM 911 N N . GLY A 1 115 ? -15.000 -6.056 5.127 1.00 98.19 115 GLY A N 1
ATOM 912 C CA . GLY A 1 115 ? -14.696 -6.329 3.728 1.00 98.19 115 GLY A CA 1
ATOM 913 C C . GLY A 1 115 ? -13.878 -5.240 3.036 1.00 98.19 115 GLY A C 1
ATOM 914 O O . GLY A 1 115 ? -13.468 -5.463 1.901 1.00 98.19 115 GLY A O 1
ATOM 915 N N . ASP A 1 116 ? -13.616 -4.101 3.683 1.00 98.25 116 ASP A N 1
ATOM 916 C CA . ASP A 1 116 ? -12.774 -3.060 3.092 1.00 98.25 116 ASP A CA 1
ATOM 917 C C . ASP A 1 116 ? -11.315 -3.526 3.000 1.00 98.25 116 ASP A C 1
ATOM 919 O O . ASP A 1 116 ? -10.784 -4.133 3.936 1.00 98.25 116 ASP A O 1
ATOM 923 N N . LEU A 1 117 ? -10.677 -3.204 1.871 1.00 97.88 117 LEU A N 1
ATOM 924 C CA . LEU A 1 117 ? -9.237 -3.340 1.676 1.00 97.88 117 LEU A CA 1
ATOM 925 C C . LEU A 1 117 ? -8.523 -2.222 2.436 1.00 97.88 117 LEU A C 1
ATOM 927 O O . LEU A 1 117 ? -8.804 -1.040 2.228 1.00 97.88 117 LEU A O 1
ATOM 931 N N . VAL A 1 118 ? -7.575 -2.599 3.284 1.00 97.62 118 VAL A N 1
ATOM 932 C CA . VAL A 1 118 ? -6.766 -1.679 4.081 1.00 97.62 118 VAL A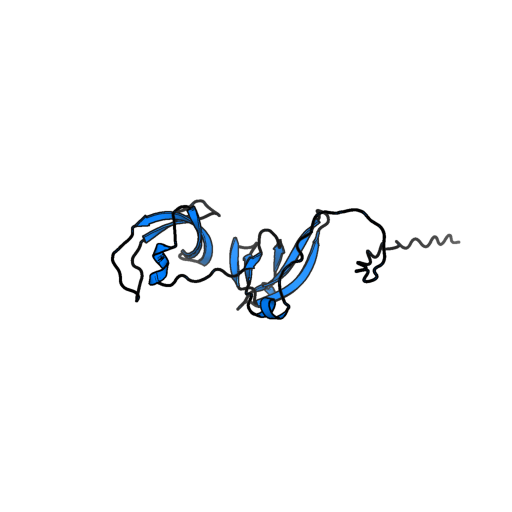 CA 1
ATOM 933 C C . VAL A 1 118 ? -5.285 -2.017 3.948 1.00 97.62 118 VAL A C 1
ATOM 935 O O . VAL A 1 118 ? -4.904 -3.184 3.855 1.00 97.62 118 VAL A O 1
ATOM 938 N N . LEU A 1 119 ? -4.442 -0.982 3.962 1.00 97.81 119 LEU A N 1
ATOM 939 C CA . LEU A 1 119 ? -2.997 -1.145 4.064 1.00 97.81 119 LEU A CA 1
ATOM 940 C C . LEU A 1 119 ? -2.600 -1.166 5.544 1.00 97.81 119 LEU A C 1
ATOM 942 O O . LEU A 1 119 ? -2.661 -0.147 6.233 1.00 97.81 119 LEU A O 1
ATOM 946 N N . CYS A 1 120 ? -2.205 -2.334 6.039 1.00 96.50 120 CYS A N 1
ATOM 947 C CA . CYS A 1 120 ? -1.894 -2.550 7.445 1.00 96.50 120 CYS A CA 1
ATOM 948 C C . CYS A 1 120 ? -0.391 -2.501 7.704 1.00 96.50 120 CYS A C 1
ATOM 950 O O . CYS A 1 120 ? 0.393 -3.157 7.019 1.00 96.50 120 CYS A O 1
ATOM 952 N N . TYR A 1 121 ? -0.007 -1.768 8.749 1.00 95.31 121 TYR A N 1
ATOM 953 C CA . TYR A 1 121 ? 1.338 -1.833 9.304 1.00 95.31 121 TYR A CA 1
ATOM 954 C C . TYR A 1 121 ? 1.484 -3.100 10.152 1.00 95.31 121 TYR A C 1
ATOM 956 O O . TYR A 1 121 ? 0.917 -3.211 11.241 1.00 95.31 121 TYR A O 1
ATOM 964 N N . LEU A 1 122 ? 2.241 -4.057 9.630 1.00 92.88 122 LEU A N 1
ATOM 965 C CA . LEU A 1 122 ? 2.538 -5.330 10.259 1.00 92.88 122 LEU A CA 1
ATOM 966 C C . LEU A 1 122 ? 3.894 -5.251 10.967 1.00 92.88 122 LEU A C 1
ATOM 968 O O . LEU A 1 122 ? 4.941 -5.298 10.323 1.00 92.88 122 LEU A O 1
ATOM 972 N N . ASP A 1 123 ? 3.863 -5.169 12.297 1.00 93.00 123 ASP A N 1
ATOM 973 C CA . ASP A 1 123 ? 5.054 -5.176 13.153 1.00 93.00 123 ASP A CA 1
ATOM 974 C C . ASP A 1 123 ? 5.317 -6.594 13.686 1.00 93.00 123 ASP A C 1
ATOM 976 O O . ASP A 1 123 ? 4.546 -7.144 14.481 1.00 93.00 123 ASP A O 1
ATOM 980 N N . ARG A 1 124 ? 6.394 -7.223 13.208 1.00 89.06 124 ARG A N 1
ATOM 981 C CA . ARG A 1 124 ? 6.879 -8.536 13.660 1.00 89.06 124 ARG A CA 1
ATOM 982 C C . ARG A 1 124 ? 8.292 -8.382 14.222 1.00 89.06 124 ARG A C 1
ATOM 984 O O . ARG A 1 124 ? 8.986 -7.410 13.959 1.00 89.06 124 ARG A O 1
ATOM 991 N N . GLU A 1 125 ? 8.761 -9.391 14.957 1.00 90.88 125 GLU A N 1
ATOM 992 C CA . GLU A 1 125 ? 10.056 -9.353 15.663 1.00 90.88 125 GLU A CA 1
ATOM 993 C C . GLU A 1 125 ? 11.256 -8.975 14.768 1.00 90.88 125 GLU A C 1
ATOM 995 O O . GLU A 1 125 ? 12.192 -8.332 15.237 1.00 90.88 125 GLU A O 1
ATOM 1000 N N . TYR A 1 126 ? 11.229 -9.354 13.485 1.00 88.00 126 TYR A N 1
ATOM 1001 C CA . TYR A 1 126 ? 12.359 -9.187 12.562 1.00 88.00 126 TYR A CA 1
ATOM 1002 C C . TYR A 1 126 ? 12.093 -8.241 11.391 1.00 88.00 126 TYR A C 1
ATOM 1004 O O . TYR A 1 126 ? 13.032 -7.900 10.672 1.00 88.00 126 TYR A O 1
ATOM 1012 N N . TYR A 1 127 ? 10.842 -7.854 11.156 1.00 86.56 127 TYR A N 1
ATOM 1013 C CA . TYR A 1 127 ? 10.470 -7.056 9.994 1.00 86.56 127 TYR A CA 1
ATOM 1014 C C . TYR A 1 127 ? 9.206 -6.246 10.257 1.00 86.56 127 TYR A C 1
ATOM 1016 O O . TYR A 1 127 ? 8.344 -6.634 11.043 1.00 86.56 127 TYR A O 1
ATOM 1024 N N . GLN A 1 128 ? 9.119 -5.124 9.552 1.00 92.81 128 GLN A N 1
ATOM 1025 C CA . GLN A 1 128 ? 8.006 -4.190 9.594 1.00 92.81 128 GLN A CA 1
ATOM 1026 C C . GLN A 1 128 ? 7.576 -3.930 8.163 1.00 92.81 128 GLN A C 1
ATOM 1028 O O . GLN A 1 128 ? 8.375 -3.436 7.366 1.00 92.81 128 GLN A O 1
ATOM 1033 N N . LEU A 1 129 ? 6.351 -4.316 7.831 1.00 94.81 129 LEU A N 1
ATOM 1034 C CA . LEU A 1 129 ? 5.855 -4.308 6.459 1.00 94.81 129 LEU A CA 1
ATOM 1035 C C . LEU A 1 129 ? 4.516 -3.587 6.383 1.00 94.81 129 LEU A C 1
ATOM 1037 O O . LEU A 1 129 ? 3.759 -3.560 7.350 1.00 94.81 129 LEU A O 1
ATOM 1041 N N . TYR A 1 130 ? 4.222 -3.032 5.214 1.00 97.00 130 TYR A N 1
ATOM 1042 C CA . TYR A 1 130 ? 2.892 -2.545 4.877 1.00 97.00 130 TYR A CA 1
ATOM 1043 C C . TYR A 1 130 ? 2.251 -3.545 3.922 1.00 97.00 130 TYR A C 1
ATOM 1045 O O . TYR A 1 130 ? 2.713 -3.712 2.793 1.00 97.00 130 TYR A O 1
ATOM 1053 N N . CYS A 1 131 ? 1.217 -4.243 4.379 1.00 96.44 131 CYS A N 1
ATOM 1054 C CA . CYS A 1 131 ? 0.596 -5.334 3.634 1.00 96.44 131 CYS A CA 1
ATOM 1055 C C . CYS A 1 131 ? -0.898 -5.091 3.456 1.00 96.44 131 CYS A C 1
ATOM 1057 O O . CYS A 1 131 ? -1.554 -4.532 4.334 1.00 96.44 131 CYS A O 1
ATOM 1059 N N . ASP A 1 132 ? -1.428 -5.558 2.330 1.00 97.81 132 ASP A N 1
ATOM 1060 C CA . ASP A 1 132 ? -2.869 -5.588 2.114 1.00 97.81 132 ASP A CA 1
ATOM 1061 C C . ASP A 1 132 ? -3.530 -6.597 3.055 1.00 97.81 132 ASP A C 1
ATOM 1063 O O . ASP A 1 132 ? -3.049 -7.723 3.248 1.00 97.81 132 ASP A O 1
ATOM 1067 N N . ALA A 1 133 ? -4.646 -6.170 3.627 1.00 97.75 133 ALA A N 1
ATOM 1068 C CA . ALA A 1 133 ? -5.526 -6.995 4.424 1.00 97.75 133 ALA A CA 1
ATOM 1069 C C . ALA A 1 133 ? -6.976 -6.548 4.231 1.00 97.75 133 ALA A C 1
ATOM 1071 O O . ALA A 1 133 ? -7.251 -5.407 3.855 1.00 97.75 133 ALA A O 1
ATOM 1072 N N . HIS A 1 134 ? -7.908 -7.441 4.540 1.00 98.44 134 HIS A N 1
ATOM 1073 C CA . HIS A 1 134 ? -9.333 -7.144 4.526 1.00 98.44 134 HIS A CA 1
ATOM 1074 C C . HIS A 1 134 ? -9.886 -7.111 5.944 1.00 98.44 134 HIS A C 1
ATOM 1076 O O . HIS A 1 134 ? -9.604 -7.996 6.750 1.00 98.44 134 HIS A O 1
ATOM 1082 N N . VAL A 1 135 ? -10.708 -6.112 6.257 1.00 98.50 135 VAL A N 1
ATOM 1083 C CA . VAL A 1 135 ? -11.358 -6.013 7.572 1.00 98.50 135 VAL A CA 1
ATOM 1084 C C . VAL A 1 135 ? -12.369 -7.151 7.738 1.00 98.50 135 VAL A C 1
ATOM 1086 O O . VAL A 1 135 ? -13.312 -7.257 6.958 1.00 98.50 135 VAL A O 1
ATOM 1089 N N . VAL A 1 136 ? -12.211 -7.987 8.763 1.00 98.44 136 VAL A N 1
ATOM 1090 C CA . VAL A 1 136 ? -13.103 -9.131 9.039 1.00 98.44 136 VAL A CA 1
ATOM 1091 C C . VAL A 1 136 ? -14.037 -8.898 10.226 1.00 98.44 136 VAL A C 1
ATOM 1093 O O . VAL A 1 136 ? -15.135 -9.452 10.248 1.00 98.44 136 VAL A O 1
ATOM 1096 N N . ASP A 1 137 ? -13.649 -8.048 11.179 1.00 98.44 137 ASP A N 1
ATOM 1097 C CA . ASP A 1 137 ? -14.489 -7.655 12.315 1.00 98.44 137 ASP A CA 1
ATOM 1098 C C . ASP A 1 137 ? -14.140 -6.243 12.810 1.00 98.44 137 ASP A C 1
ATOM 1100 O O . ASP A 1 137 ? -13.018 -5.761 12.636 1.00 98.44 137 ASP A O 1
ATOM 1104 N N . ILE A 1 138 ? -15.111 -5.564 13.430 1.00 98.44 138 ILE A N 1
ATOM 1105 C CA . ILE A 1 138 ? -14.944 -4.209 13.966 1.00 98.44 138 ILE A CA 1
ATOM 1106 C C . ILE A 1 138 ? -15.590 -4.100 15.348 1.00 98.44 138 ILE A C 1
ATOM 1108 O O . ILE A 1 138 ? -16.815 -4.096 15.492 1.00 98.44 138 ILE A O 1
ATOM 1112 N N . GLN A 1 139 ? -14.768 -3.866 16.368 1.00 98.19 139 GLN A N 1
ATOM 1113 C CA . GLN A 1 139 ? -15.221 -3.550 17.721 1.00 98.19 139 GLN A CA 1
ATOM 1114 C C . GLN A 1 139 ? -15.166 -2.039 17.940 1.00 98.19 139 GLN A C 1
ATOM 1116 O O . GLN A 1 139 ? -14.123 -1.475 18.287 1.00 98.19 139 GLN A O 1
ATOM 1121 N N . ARG A 1 140 ? -16.301 -1.364 17.735 1.00 97.25 140 ARG A N 1
ATOM 1122 C CA . ARG A 1 140 ? -16.379 0.091 17.909 1.00 97.25 140 ARG A CA 1
ATOM 1123 C C . ARG A 1 140 ? -16.406 0.489 19.381 1.00 97.25 140 ARG A C 1
ATOM 1125 O O . ARG A 1 140 ? -17.147 -0.087 20.175 1.00 97.25 140 ARG A O 1
ATOM 1132 N N . GLN A 1 141 ? -15.612 1.500 19.718 1.00 96.00 141 GLN A N 1
ATOM 1133 C CA . GLN A 1 141 ? -15.471 2.041 21.068 1.00 96.00 141 GLN A CA 1
ATOM 1134 C C . GLN A 1 141 ? -15.857 3.519 21.096 1.00 96.00 141 GLN A C 1
ATOM 1136 O O . GLN A 1 141 ? -15.811 4.206 20.078 1.00 96.00 141 GLN A O 1
ATOM 1141 N N . THR A 1 142 ? -16.220 4.028 22.272 1.00 95.19 142 THR A N 1
ATOM 1142 C CA . THR A 1 142 ? -16.409 5.470 22.464 1.00 95.19 142 THR A CA 1
ATOM 1143 C C . THR A 1 142 ? -15.047 6.150 22.547 1.00 95.19 142 THR A C 1
ATOM 1145 O O . THR A 1 142 ? -14.233 5.799 23.401 1.00 95.19 142 THR A O 1
ATOM 1148 N N . HIS A 1 143 ? -14.816 7.147 21.699 1.00 95.75 143 HIS A N 1
ATOM 1149 C CA . HIS A 1 143 ? -13.599 7.955 21.690 1.00 95.75 143 HIS A CA 1
ATOM 1150 C C . HIS A 1 143 ? -13.886 9.384 21.202 1.00 95.75 143 HIS A C 1
ATOM 1152 O O . HIS A 1 143 ? -15.000 9.675 20.760 1.00 95.75 143 HIS A O 1
ATOM 1158 N N . ASP A 1 144 ? -12.905 10.280 21.335 1.00 92.31 144 ASP A N 1
ATOM 1159 C CA . ASP A 1 144 ? -12.974 11.648 20.817 1.00 92.31 144 ASP A CA 1
ATOM 1160 C C . ASP A 1 144 ? -12.241 11.777 19.467 1.00 92.31 144 ASP A C 1
ATOM 1162 O O . ASP A 1 144 ? -11.842 10.786 18.849 1.00 92.31 144 ASP A O 1
ATOM 1166 N N . ASP A 1 145 ? -12.118 13.007 18.976 1.00 90.06 145 ASP A N 1
ATOM 1167 C CA . ASP A 1 145 ? -11.446 13.348 17.723 1.00 90.06 145 ASP A CA 1
ATOM 1168 C C . ASP A 1 145 ? -9.913 13.278 17.809 1.00 90.06 145 ASP A C 1
ATOM 1170 O O . ASP A 1 145 ? -9.241 13.365 16.784 1.00 90.06 145 ASP A O 1
ATOM 1174 N N . LYS A 1 146 ? -9.341 13.090 19.005 1.00 91.88 146 LYS A N 1
ATOM 1175 C CA . LYS A 1 146 ? -7.885 13.046 19.207 1.00 91.88 146 LYS A CA 1
ATOM 1176 C C . LYS A 1 146 ? -7.296 11.658 19.017 1.00 91.88 146 LYS A C 1
ATOM 1178 O O . LYS A 1 146 ? -6.088 11.538 18.826 1.00 91.88 146 LYS A O 1
ATOM 1183 N N . GLY A 1 147 ? -8.111 10.613 19.106 1.00 93.94 147 GLY A N 1
ATOM 1184 C CA . GLY A 1 147 ? -7.649 9.244 18.929 1.00 93.94 147 GLY A CA 1
ATOM 1185 C C . GLY A 1 147 ? -8.798 8.264 18.769 1.00 93.94 147 GLY A C 1
ATOM 1186 O O . GLY A 1 147 ? -9.816 8.382 19.441 1.00 93.94 147 GLY A O 1
ATOM 1187 N N . CYS A 1 148 ? -8.624 7.281 17.886 1.00 96.25 148 CYS A N 1
ATOM 1188 C CA . CYS A 1 148 ? -9.564 6.180 17.727 1.00 96.25 148 CYS A CA 1
ATOM 1189 C C . CYS A 1 148 ? -9.105 4.995 18.581 1.00 96.25 148 CYS A C 1
ATOM 1191 O O . CYS A 1 148 ? -7.944 4.595 18.527 1.00 96.25 148 CYS A O 1
ATOM 1193 N N . THR A 1 149 ? -10.018 4.432 19.370 1.00 96.75 149 THR A N 1
ATOM 1194 C CA . THR A 1 149 ? -9.777 3.232 20.192 1.00 96.75 149 THR A CA 1
ATOM 1195 C C . THR A 1 149 ? -10.564 2.017 19.701 1.00 96.75 149 THR A C 1
ATOM 1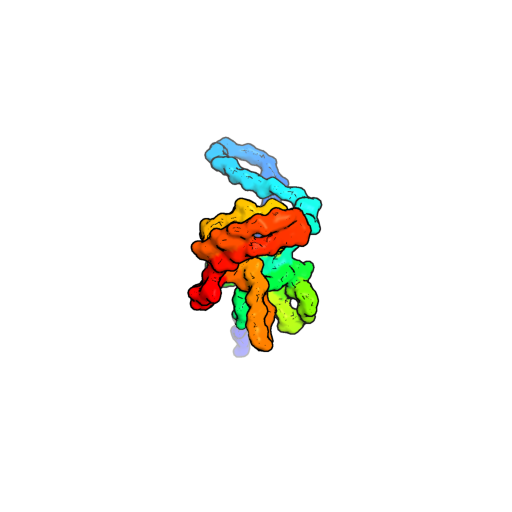197 O O . THR A 1 149 ? -10.632 1.004 20.396 1.00 96.75 149 THR A O 1
ATOM 1200 N N . CYS A 1 150 ? -11.182 2.109 18.518 1.00 97.69 150 CYS A N 1
ATOM 1201 C CA . CYS A 1 150 ? -11.833 0.968 17.882 1.00 97.69 150 CYS A CA 1
ATOM 1202 C C . CYS A 1 150 ? -10.799 -0.116 17.553 1.00 97.69 150 CYS A C 1
ATOM 1204 O O . CYS A 1 150 ? -9.654 0.189 17.224 1.00 97.69 150 CYS A O 1
ATOM 1206 N N . VAL A 1 151 ? -11.220 -1.377 17.613 1.00 97.75 151 VAL A N 1
ATOM 1207 C CA . VAL A 1 151 ? -10.392 -2.512 17.193 1.00 97.75 151 VAL A CA 1
ATOM 1208 C C . VAL A 1 151 ? -10.898 -2.997 15.844 1.00 97.75 151 VAL A C 1
ATOM 1210 O O . VAL A 1 151 ? -12.077 -3.324 15.711 1.00 97.75 151 VAL A O 1
ATOM 1213 N N . PHE A 1 152 ? -10.003 -3.040 14.864 1.00 97.88 152 PHE A N 1
ATOM 1214 C CA . PHE A 1 152 ? -10.253 -3.586 13.535 1.00 97.88 152 PHE A CA 1
ATOM 1215 C C . PHE A 1 152 ? -9.491 -4.899 13.438 1.00 97.88 152 PHE A C 1
ATOM 1217 O O . PHE A 1 152 ? -8.265 -4.903 13.528 1.00 97.88 152 PHE A O 1
ATOM 1224 N N . VAL A 1 153 ? -10.215 -6.005 13.311 1.00 98.00 153 VAL A N 1
ATOM 1225 C CA . VAL A 1 153 ? -9.608 -7.306 13.030 1.00 98.00 153 VAL A CA 1
ATOM 1226 C C . VAL A 1 153 ? -9.498 -7.412 11.520 1.00 98.00 153 VAL A C 1
ATOM 1228 O O . VAL A 1 153 ? -10.470 -7.141 10.810 1.00 98.00 153 VAL A O 1
ATOM 1231 N N . VAL A 1 154 ? -8.319 -7.767 11.029 1.00 98.12 154 VAL A N 1
ATOM 1232 C CA . VAL A 1 154 ? -8.025 -7.839 9.597 1.00 98.12 154 VAL A CA 1
ATOM 1233 C C . VAL A 1 154 ? -7.545 -9.238 9.250 1.00 98.12 154 VAL A C 1
ATOM 1235 O O . VAL A 1 154 ? -6.996 -9.906 10.107 1.00 98.12 154 VAL A O 1
ATOM 1238 N N . CYS A 1 155 ? -7.750 -9.680 8.016 1.00 97.88 155 CYS A N 1
ATOM 1239 C CA . CYS A 1 155 ? -7.184 -10.913 7.483 1.00 97.88 155 CYS A CA 1
ATOM 1240 C C . CYS A 1 155 ? -6.233 -10.551 6.341 1.00 97.88 155 CYS A C 1
ATOM 1242 O O . CYS A 1 155 ? -6.647 -9.888 5.388 1.00 97.88 155 CYS A O 1
ATOM 1244 N N . TYR A 1 156 ? -4.963 -10.933 6.457 1.00 95.75 156 TYR A N 1
ATOM 1245 C CA . TYR A 1 156 ? -3.928 -10.580 5.489 1.00 95.75 156 TYR A CA 1
ATOM 1246 C C . TYR A 1 156 ? -4.034 -11.399 4.202 1.00 95.75 156 TYR A C 1
ATOM 1248 O O . TYR A 1 156 ? -4.140 -12.624 4.232 1.00 95.75 156 TYR A O 1
ATOM 1256 N N . ASP A 1 157 ? -3.883 -10.741 3.053 1.00 94.38 157 ASP A N 1
ATOM 1257 C CA . ASP A 1 157 ? -4.059 -11.395 1.749 1.00 94.38 157 ASP A CA 1
ATOM 1258 C C . ASP A 1 157 ? -2.956 -12.414 1.420 1.00 94.38 157 ASP A C 1
ATOM 1260 O O . ASP A 1 157 ? -3.166 -13.333 0.627 1.00 94.38 157 ASP A O 1
ATOM 1264 N N . HIS A 1 158 ? -1.764 -12.246 2.001 1.00 88.06 158 HIS A N 1
ATOM 1265 C CA . HIS A 1 158 ? -0.585 -13.042 1.653 1.00 88.06 158 HIS A CA 1
ATOM 1266 C C . HIS A 1 158 ? -0.529 -14.400 2.366 1.00 88.06 158 HIS A C 1
ATOM 1268 O O . HIS A 1 158 ? 0.000 -15.357 1.797 1.00 88.06 158 HIS A O 1
ATOM 1274 N N . ASP A 1 159 ? -1.050 -14.500 3.592 1.00 90.00 159 ASP A N 1
ATOM 1275 C CA . ASP A 1 159 ? -0.977 -15.717 4.410 1.00 90.00 159 ASP A CA 1
ATOM 1276 C C . ASP A 1 159 ? -2.284 -16.092 5.130 1.00 90.00 159 ASP A C 1
ATOM 1278 O O . ASP A 1 159 ? -2.332 -17.130 5.793 1.00 90.00 159 ASP A O 1
ATOM 1282 N N . TYR A 1 160 ? -3.348 -15.299 4.960 1.00 92.69 160 TYR A N 1
ATOM 1283 C CA . TYR A 1 160 ? -4.652 -15.473 5.603 1.00 92.69 160 TYR A CA 1
ATOM 1284 C C . TYR A 1 160 ? -4.598 -15.473 7.138 1.00 92.69 160 TYR A C 1
ATOM 1286 O O . TYR A 1 160 ? -5.474 -16.051 7.787 1.00 92.69 160 TYR A O 1
ATOM 1294 N N . SER A 1 161 ? -3.564 -14.862 7.725 1.00 92.38 161 SER A N 1
ATOM 1295 C CA . SER A 1 161 ? -3.486 -14.645 9.169 1.00 92.38 161 SER A CA 1
ATOM 1296 C C . SER A 1 161 ? -4.380 -13.483 9.610 1.00 92.38 161 SER A C 1
ATOM 1298 O O . SER A 1 161 ? -4.616 -12.553 8.838 1.00 92.38 161 SER A O 1
ATOM 1300 N N . GLU A 1 162 ? -4.869 -13.559 10.852 1.00 92.12 162 GLU A N 1
ATOM 1301 C CA . GLU A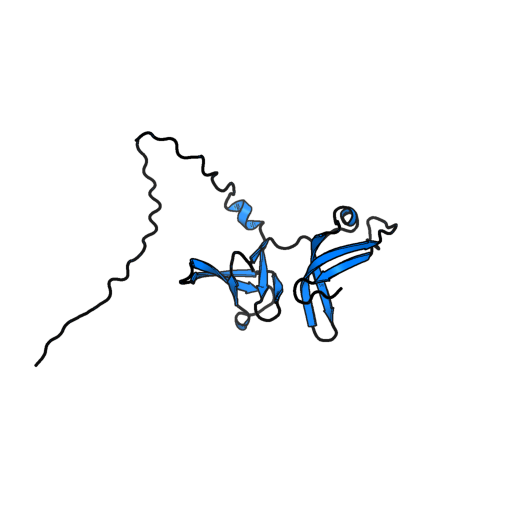 1 162 ? -5.652 -12.513 11.534 1.00 92.12 162 GLU A CA 1
ATOM 1302 C C . GLU A 1 162 ? -4.828 -11.780 12.605 1.00 92.12 162 GLU A C 1
ATOM 1304 O O . GLU A 1 162 ? -3.981 -12.443 13.260 1.00 92.12 162 GLU A O 1
#